Protein AF-A0A9D1FYZ2-F1 (afdb_monomer_lite)

Structure (mmCIF, N/CA/C/O backbone):
data_AF-A0A9D1FYZ2-F1
#
_entry.id   AF-A0A9D1FYZ2-F1
#
loop_
_atom_site.group_PDB
_atom_site.id
_atom_site.type_symbol
_atom_site.label_atom_id
_atom_site.label_alt_id
_atom_site.label_comp_id
_atom_site.label_asym_id
_atom_site.label_entity_id
_atom_site.label_seq_id
_atom_site.pdbx_PDB_ins_code
_atom_site.Cartn_x
_atom_site.Cartn_y
_atom_site.Cartn_z
_atom_site.occupancy
_atom_site.B_iso_or_equiv
_atom_site.auth_seq_id
_atom_site.auth_comp_id
_atom_site.auth_asym_id
_atom_site.auth_atom_id
_atom_site.pdbx_PDB_model_num
ATOM 1 N N . MET A 1 1 ? -62.579 38.307 -37.303 1.00 52.22 1 MET A N 1
ATOM 2 C CA . MET A 1 1 ? -62.409 37.091 -36.468 1.00 52.22 1 MET A CA 1
ATOM 3 C C . MET A 1 1 ? -61.774 37.473 -35.133 1.00 52.22 1 MET A C 1
ATOM 5 O O . MET A 1 1 ? -60.568 37.665 -35.057 1.00 52.22 1 MET A O 1
ATOM 9 N N . SER A 1 2 ? -62.592 37.661 -34.093 1.00 44.06 2 SER A N 1
ATOM 10 C CA . SER A 1 2 ? -62.127 38.030 -32.749 1.00 44.06 2 SER A CA 1
ATOM 11 C C . SER A 1 2 ? -61.531 36.805 -32.049 1.00 44.06 2 SER A C 1
ATOM 13 O O . SER A 1 2 ? -62.246 35.864 -31.702 1.00 44.06 2 SER A O 1
ATOM 15 N N . LYS A 1 3 ? -60.205 36.784 -31.872 1.00 51.66 3 LYS A N 1
ATOM 16 C CA . LYS A 1 3 ? -59.519 35.760 -31.074 1.00 51.66 3 LYS A CA 1
ATOM 17 C C . LYS A 1 3 ? -59.852 36.004 -29.598 1.00 51.66 3 LYS A C 1
ATOM 19 O O . LYS A 1 3 ? -59.231 36.853 -28.961 1.00 51.66 3 LYS A O 1
ATOM 24 N N . LYS A 1 4 ? -60.819 35.258 -29.046 1.00 47.56 4 LYS A N 1
ATOM 25 C CA . LYS A 1 4 ? -61.058 35.180 -27.593 1.00 47.56 4 LYS A CA 1
ATOM 26 C C . LYS A 1 4 ? -59.764 34.713 -26.917 1.00 47.56 4 LYS A C 1
ATOM 28 O O . LYS A 1 4 ? -59.457 33.522 -26.908 1.00 47.56 4 LYS A O 1
ATOM 33 N N . ARG A 1 5 ? -58.991 35.651 -26.361 1.00 60.44 5 ARG A N 1
ATOM 34 C CA . ARG A 1 5 ? -57.869 35.337 -25.471 1.00 60.44 5 ARG A CA 1
ATOM 35 C C . ARG A 1 5 ? -58.474 34.706 -24.220 1.00 60.44 5 ARG A C 1
ATOM 37 O O . ARG A 1 5 ? -59.147 35.388 -23.450 1.00 60.44 5 ARG A O 1
ATOM 44 N N . LYS A 1 6 ? -58.311 33.390 -24.066 1.00 57.31 6 LYS A N 1
ATOM 45 C CA . LYS A 1 6 ? -58.731 32.673 -22.860 1.00 57.31 6 LYS A CA 1
ATOM 46 C C . LYS A 1 6 ? -57.927 33.261 -21.698 1.00 57.31 6 LYS A C 1
ATOM 48 O O . LYS A 1 6 ? -56.715 33.075 -21.642 1.00 57.31 6 LYS A O 1
ATOM 53 N N . LYS A 1 7 ? -58.582 34.041 -20.833 1.00 58.00 7 LYS A N 1
ATOM 54 C CA . LYS A 1 7 ? -57.982 34.532 -19.588 1.00 58.00 7 LYS A CA 1
ATOM 55 C C . LYS A 1 7 ? -57.642 33.298 -18.756 1.00 58.00 7 LYS A C 1
ATOM 57 O O . LYS A 1 7 ? -58.553 32.570 -18.365 1.00 58.00 7 LYS A O 1
ATOM 62 N N . LEU A 1 8 ? -56.354 33.024 -18.557 1.00 55.62 8 LEU A N 1
ATOM 63 C CA . LEU A 1 8 ? -55.944 31.993 -17.612 1.00 55.62 8 LEU A CA 1
ATOM 64 C C . LEU A 1 8 ? -56.456 32.414 -16.232 1.00 55.62 8 LEU A C 1
ATOM 66 O O . LEU A 1 8 ? -56.180 33.521 -15.772 1.00 55.62 8 LEU A O 1
ATOM 70 N N . SER A 1 9 ? -57.259 31.549 -15.615 1.00 61.12 9 SER A N 1
ATOM 71 C CA . SER A 1 9 ? -57.698 31.714 -14.230 1.00 61.12 9 SER A CA 1
ATOM 72 C C . SER A 1 9 ? -56.467 31.797 -13.329 1.00 61.12 9 SER A C 1
ATOM 74 O O . SER A 1 9 ? -55.503 31.060 -13.545 1.00 61.12 9 SER A O 1
ATOM 76 N N . ALA A 1 10 ? -56.501 32.655 -12.307 1.00 57.47 10 ALA A N 1
ATOM 77 C CA . ALA A 1 10 ? -55.430 32.754 -11.317 1.00 57.47 10 ALA A CA 1
ATOM 78 C C . ALA A 1 10 ? -55.072 31.375 -10.725 1.00 57.47 10 ALA A C 1
ATOM 80 O O . ALA A 1 10 ? -53.900 31.094 -10.504 1.00 57.47 10 ALA A O 1
ATOM 81 N N . GLY A 1 11 ? -56.049 30.465 -10.598 1.00 59.78 11 GLY A N 1
ATOM 82 C CA . GLY A 1 11 ? -55.816 29.082 -10.170 1.00 59.78 11 GLY A CA 1
ATOM 83 C C . GLY A 1 11 ? -54.988 28.245 -11.155 1.00 59.78 11 GLY A C 1
ATOM 84 O O . GLY A 1 11 ? -54.183 27.425 -10.729 1.00 59.78 11 GLY A O 1
ATOM 85 N N . ALA A 1 12 ? -55.107 28.488 -12.464 1.00 64.38 12 ALA A N 1
ATOM 86 C CA . ALA A 1 12 ? -54.265 27.839 -13.472 1.00 64.38 12 ALA A CA 1
ATOM 87 C C . ALA A 1 12 ? -52.827 28.380 -13.440 1.00 64.38 12 ALA A C 1
ATOM 89 O O . ALA A 1 12 ? -51.885 27.627 -13.661 1.00 64.38 12 ALA A O 1
ATOM 90 N N . MET A 1 13 ? -52.653 29.667 -13.118 1.00 62.50 13 MET A N 1
ATOM 91 C CA . MET A 1 13 ? -51.335 30.288 -12.974 1.00 62.50 13 MET A CA 1
ATOM 92 C C . MET A 1 13 ? -50.626 29.819 -11.696 1.00 62.50 13 MET A C 1
ATOM 94 O O . MET A 1 13 ? -49.445 29.498 -11.749 1.00 62.50 13 MET A O 1
ATOM 98 N N . VAL A 1 14 ? -51.357 29.690 -10.580 1.00 68.06 14 VAL A N 1
ATOM 99 C CA . VAL A 1 14 ? -50.854 29.107 -9.323 1.00 68.06 14 VAL A CA 1
ATOM 100 C C . VAL A 1 14 ? -50.527 27.624 -9.505 1.00 68.06 14 VAL A C 1
ATOM 102 O O . VAL A 1 14 ? -49.466 27.189 -9.077 1.00 68.06 14 VAL A O 1
ATOM 105 N N . GLY A 1 15 ? -51.368 26.860 -10.211 1.00 72.62 15 GLY A N 1
ATOM 106 C CA . GLY A 1 15 ? -51.082 25.462 -10.545 1.00 72.62 15 GLY A CA 1
ATOM 107 C C . GLY A 1 15 ? -49.822 25.299 -11.400 1.00 72.62 15 GLY A C 1
ATOM 108 O O . GLY A 1 15 ? -49.014 24.413 -11.139 1.00 72.62 15 GLY A O 1
ATOM 109 N N . TRP A 1 16 ? -49.599 26.192 -12.369 1.00 69.81 16 TRP A N 1
ATOM 110 C CA . TRP A 1 16 ? -48.361 26.212 -13.153 1.00 69.81 16 TRP A CA 1
ATOM 111 C C . TRP A 1 16 ? -47.147 26.609 -12.316 1.00 69.81 16 TRP A C 1
ATOM 113 O O . TRP A 1 16 ? -46.097 25.996 -12.450 1.00 69.81 16 TRP A O 1
ATOM 123 N N . LEU A 1 17 ? -47.285 27.584 -11.419 1.00 70.00 17 LEU A N 1
ATOM 124 C CA . LEU A 1 17 ? -46.193 28.038 -10.560 1.00 70.00 17 LEU A CA 1
ATOM 125 C C . LEU A 1 17 ? -45.807 26.965 -9.528 1.00 70.00 17 LEU A C 1
ATOM 127 O O . LEU A 1 17 ? -44.624 26.735 -9.309 1.00 70.00 17 LEU A O 1
ATOM 131 N N . VAL A 1 18 ? -46.783 26.232 -8.982 1.00 71.62 18 VAL A N 1
ATOM 132 C CA . VAL A 1 18 ? -46.559 25.059 -8.119 1.00 71.62 18 VAL A CA 1
ATOM 133 C C . VAL A 1 18 ? -45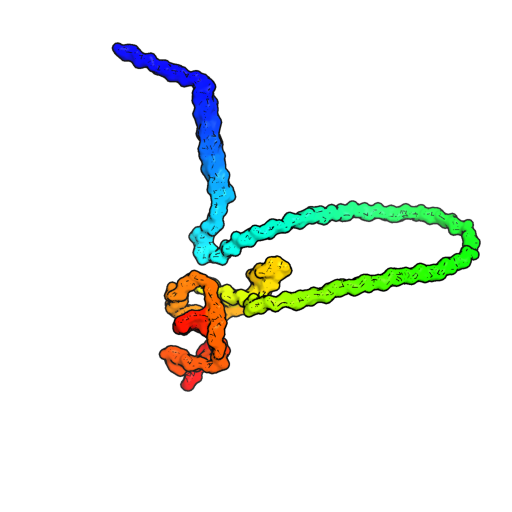.953 23.894 -8.908 1.00 71.62 18 VAL A C 1
ATOM 135 O O . VAL A 1 18 ? -45.049 23.239 -8.405 1.00 71.62 18 VAL A O 1
ATOM 138 N N . PHE A 1 19 ? -46.371 23.664 -10.157 1.00 71.62 19 PHE A N 1
ATOM 139 C CA . PHE A 1 19 ? -45.775 22.642 -11.026 1.00 71.62 19 PHE A CA 1
ATOM 140 C C . PHE A 1 19 ? -44.324 22.975 -11.406 1.00 71.62 19 PHE A C 1
ATOM 142 O O . PHE A 1 19 ? -43.460 22.104 -11.354 1.00 71.62 19 PHE A O 1
ATOM 149 N N . PHE A 1 20 ? -44.021 24.238 -11.718 1.00 71.69 20 PHE A N 1
ATOM 150 C CA . PHE A 1 20 ? -42.654 24.693 -11.973 1.00 71.69 20 PHE A CA 1
ATOM 151 C C . PHE A 1 20 ? -41.795 24.683 -10.704 1.00 71.69 20 PHE A C 1
ATOM 153 O O . PHE A 1 20 ? -40.625 24.329 -10.795 1.00 71.69 20 PHE A O 1
ATOM 160 N N . LEU A 1 21 ? -42.353 24.984 -9.526 1.00 68.19 21 LEU A N 1
ATOM 161 C CA . LEU A 1 21 ? -41.658 24.833 -8.241 1.00 68.19 21 LEU A CA 1
ATOM 162 C C . LEU A 1 21 ? -41.431 23.362 -7.864 1.00 68.19 21 LEU A C 1
ATOM 164 O O . LEU A 1 21 ? -40.387 23.049 -7.305 1.00 68.19 21 LEU A O 1
ATOM 168 N N . LEU A 1 22 ? -42.344 22.450 -8.214 1.00 67.94 22 LEU A N 1
ATOM 169 C CA . LEU A 1 22 ? -42.160 21.003 -8.052 1.00 67.94 22 LEU A CA 1
ATOM 170 C C . LEU A 1 22 ? -41.123 20.444 -9.030 1.00 67.94 22 LEU A C 1
ATOM 172 O O . LEU A 1 22 ? -40.301 19.635 -8.625 1.00 67.94 22 LEU A O 1
ATOM 176 N N . MET A 1 23 ? -41.099 20.899 -10.285 1.00 67.81 23 MET A N 1
ATOM 177 C CA . MET A 1 23 ? -40.095 20.483 -11.275 1.00 67.81 23 MET A CA 1
ATOM 178 C C . MET A 1 23 ? -38.713 21.087 -10.988 1.00 67.81 23 MET A C 1
ATOM 180 O O . MET A 1 23 ? -37.710 20.381 -11.073 1.00 67.81 23 MET A O 1
ATOM 184 N N . ALA A 1 24 ? -38.640 22.360 -10.585 1.00 62.81 24 ALA A N 1
ATOM 185 C CA . ALA A 1 24 ? -37.407 22.991 -10.113 1.00 62.81 24 ALA A CA 1
ATOM 186 C C . ALA A 1 24 ? -36.941 22.377 -8.786 1.00 62.81 24 ALA A C 1
ATOM 188 O O . ALA A 1 24 ? -35.750 22.154 -8.612 1.00 62.81 24 ALA A O 1
ATOM 189 N N . GLY A 1 25 ? -37.872 22.026 -7.893 1.00 58.50 25 GLY A N 1
ATOM 190 C CA . GLY A 1 25 ? -37.622 21.260 -6.677 1.00 58.50 25 GLY A CA 1
ATOM 191 C C . GLY A 1 25 ? -37.101 19.859 -6.979 1.00 58.50 25 GLY A C 1
ATOM 192 O O . GLY A 1 25 ? -36.105 19.469 -6.395 1.00 58.50 25 GLY A O 1
ATOM 193 N N . CYS A 1 26 ? -37.668 19.131 -7.945 1.00 57.91 26 CYS A N 1
ATOM 194 C CA . CYS A 1 26 ? -37.142 17.842 -8.405 1.00 57.91 26 CYS A CA 1
ATOM 195 C C . CYS A 1 26 ? -35.733 17.978 -8.990 1.00 57.91 26 CYS A C 1
ATOM 197 O O . CYS A 1 26 ? -34.879 17.156 -8.685 1.00 57.91 26 CYS A O 1
ATOM 199 N N . LEU A 1 27 ? -35.446 19.030 -9.759 1.00 52.22 27 LEU A N 1
ATOM 200 C CA . LEU A 1 27 ? -34.091 19.300 -10.252 1.00 52.22 27 LEU A CA 1
ATOM 201 C C . LEU A 1 27 ? -33.131 19.730 -9.130 1.00 52.22 27 LEU A C 1
ATOM 203 O O . LEU A 1 27 ? -31.950 19.408 -9.197 1.00 52.22 27 LEU A O 1
ATOM 207 N N . PHE A 1 28 ? -33.623 20.380 -8.073 1.00 51.75 28 PHE A N 1
ATOM 208 C CA . PHE A 1 28 ? -32.838 20.728 -6.885 1.00 51.75 28 PHE A CA 1
ATOM 209 C C . PHE A 1 28 ? -32.605 19.511 -5.972 1.00 51.75 28 PHE A C 1
ATOM 211 O O . PHE A 1 28 ? -31.505 19.346 -5.457 1.00 51.75 28 PHE A O 1
ATOM 218 N N . PHE A 1 29 ? -33.580 18.600 -5.860 1.00 47.12 29 PHE A N 1
ATOM 219 C CA . PHE A 1 29 ? -33.467 17.298 -5.194 1.00 47.12 29 PHE A CA 1
ATOM 220 C C . PHE A 1 29 ? -32.505 16.362 -5.947 1.00 47.12 29 PHE A C 1
ATOM 222 O O . PHE A 1 29 ? -31.685 15.704 -5.314 1.00 47.12 29 PHE A O 1
ATOM 229 N N . PHE A 1 30 ? -32.502 16.378 -7.285 1.00 44.38 30 PHE A N 1
ATOM 230 C CA . PHE A 1 30 ? -31.478 15.709 -8.100 1.00 44.38 30 PHE A CA 1
ATOM 231 C C . PHE A 1 30 ? -30.115 16.432 -8.089 1.00 44.38 30 PHE A C 1
ATOM 233 O O . PHE A 1 30 ? -29.102 15.815 -8.401 1.00 44.38 30 PHE A O 1
ATOM 240 N N . ALA A 1 31 ? -30.052 17.710 -7.696 1.00 48.22 31 ALA A N 1
ATOM 241 C CA . ALA A 1 31 ? -28.800 18.459 -7.554 1.00 48.22 31 ALA A CA 1
ATOM 242 C C . ALA A 1 31 ? -28.169 18.371 -6.151 1.00 48.22 31 ALA A C 1
ATOM 244 O O . ALA A 1 31 ? -26.976 18.651 -6.024 1.00 48.22 31 ALA A O 1
ATOM 245 N N . ILE A 1 32 ? -28.922 17.961 -5.121 1.00 46.62 32 ILE A N 1
ATOM 246 C CA . ILE A 1 32 ? -28.372 17.532 -3.818 1.00 46.62 32 ILE A CA 1
ATOM 247 C C . ILE A 1 32 ? -28.131 16.019 -3.764 1.00 46.62 32 ILE A C 1
ATOM 249 O O . ILE A 1 32 ? -27.244 15.576 -3.043 1.00 46.62 32 ILE A O 1
ATOM 253 N N . ALA A 1 33 ? -28.815 15.234 -4.601 1.00 48.69 33 ALA A N 1
ATOM 254 C CA . ALA A 1 33 ? -28.419 13.872 -4.947 1.00 48.69 33 ALA A CA 1
ATOM 255 C C . ALA A 1 33 ? -27.416 13.891 -6.109 1.00 48.69 33 ALA A C 1
ATOM 257 O O . ALA A 1 33 ? -27.655 13.325 -7.175 1.00 48.69 33 ALA A O 1
ATOM 258 N N . ARG A 1 34 ? -26.270 14.552 -5.914 1.00 47.84 34 ARG A N 1
ATOM 259 C CA . ARG A 1 34 ? -25.121 14.279 -6.778 1.00 47.84 34 ARG A CA 1
ATOM 260 C C . ARG A 1 34 ? -24.671 12.848 -6.470 1.00 47.84 34 ARG A C 1
ATOM 262 O O . ARG A 1 34 ? -24.236 12.612 -5.342 1.00 47.84 34 ARG A O 1
ATOM 269 N N . PRO A 1 35 ? -24.714 11.892 -7.420 1.00 45.19 35 PRO A N 1
ATOM 270 C CA . PRO A 1 35 ? -23.776 10.789 -7.331 1.00 45.19 35 PRO A CA 1
ATOM 271 C C . PRO A 1 35 ? -22.391 11.429 -7.305 1.00 45.19 35 PRO A C 1
ATOM 273 O O . PRO A 1 35 ? -22.156 12.433 -7.981 1.00 45.19 35 PRO A O 1
ATOM 276 N N . ASN A 1 36 ? -21.509 10.892 -6.477 1.00 48.66 36 ASN A N 1
ATOM 277 C CA . ASN A 1 36 ? -20.139 11.345 -6.331 1.00 48.66 36 ASN A CA 1
ATOM 278 C C . ASN A 1 36 ? -19.383 11.171 -7.666 1.00 48.66 36 ASN A C 1
ATOM 280 O O . ASN A 1 36 ? -18.642 10.217 -7.868 1.00 48.66 36 ASN A O 1
ATOM 284 N N . ALA A 1 37 ? -19.621 12.073 -8.615 1.00 41.69 37 ALA A N 1
ATOM 285 C CA . ALA A 1 37 ? -18.828 12.276 -9.804 1.00 41.69 37 ALA A CA 1
ATOM 286 C C . ALA A 1 37 ? -17.747 13.279 -9.410 1.00 41.69 37 ALA A C 1
ATOM 288 O O . ALA A 1 37 ? -17.896 14.490 -9.571 1.00 41.69 37 ALA A O 1
ATOM 289 N N . SER A 1 38 ? -16.667 12.747 -8.840 1.00 41.91 38 SER A N 1
ATOM 290 C CA . SER A 1 38 ? -15.365 13.402 -8.846 1.00 41.91 38 SER A CA 1
ATOM 291 C C . SER A 1 38 ? -15.003 13.655 -10.311 1.00 41.91 38 SER A C 1
ATOM 293 O O . SER A 1 38 ? -14.519 12.769 -11.016 1.00 41.91 38 SER A O 1
ATOM 295 N N . GLY A 1 39 ? -15.296 14.868 -10.784 1.00 48.59 39 GLY A N 1
ATOM 296 C CA . GLY A 1 39 ? -14.886 15.390 -12.089 1.00 48.59 39 GLY A CA 1
ATOM 297 C C . GLY A 1 39 ? -13.373 15.578 -12.220 1.00 48.59 39 GLY A C 1
ATOM 298 O O . GLY A 1 39 ? -12.915 16.044 -13.255 1.00 48.59 39 GLY A O 1
ATOM 299 N N . ASP A 1 40 ? -12.599 15.149 -11.218 1.00 45.53 40 ASP A N 1
ATOM 300 C CA . ASP A 1 40 ? -11.166 15.396 -11.114 1.00 45.53 40 ASP A CA 1
ATOM 301 C C . ASP A 1 40 ? -10.364 14.089 -11.000 1.00 45.53 40 ASP A C 1
ATOM 303 O O . ASP A 1 40 ? -9.276 14.063 -10.441 1.00 45.53 40 ASP A O 1
ATOM 307 N N . GLY A 1 41 ? -10.857 12.964 -11.530 1.00 45.12 41 GLY A N 1
ATOM 308 C CA . GLY A 1 41 ? -10.075 11.726 -11.690 1.00 45.12 41 GLY A CA 1
ATOM 309 C C . GLY A 1 41 ? -9.283 11.278 -10.448 1.00 45.12 41 GLY A C 1
ATOM 310 O O . GLY A 1 41 ? -8.150 10.813 -10.593 1.00 45.12 41 GLY A O 1
ATOM 311 N N . ASN A 1 42 ? -9.867 11.466 -9.265 1.00 40.22 42 ASN A N 1
ATOM 312 C CA . ASN A 1 42 ? -9.404 10.979 -7.971 1.00 40.22 42 ASN A CA 1
ATOM 313 C C . ASN A 1 42 ? -10.544 10.121 -7.408 1.00 40.22 42 ASN A C 1
ATOM 315 O O . ASN A 1 42 ? -11.667 10.610 -7.258 1.00 40.22 42 ASN A O 1
ATOM 319 N N . ILE A 1 43 ? -10.276 8.833 -7.203 1.00 39.91 43 ILE A N 1
ATOM 320 C CA . ILE A 1 43 ? -11.266 7.797 -6.895 1.00 39.91 43 ILE A CA 1
ATOM 321 C C . ILE A 1 43 ? -11.448 7.746 -5.375 1.00 39.91 43 ILE A C 1
ATOM 323 O O . ILE A 1 43 ? -10.499 7.453 -4.662 1.00 39.91 43 ILE A O 1
ATOM 327 N N . ALA A 1 44 ? -12.661 8.008 -4.892 1.00 35.44 44 ALA A N 1
ATOM 328 C CA . ALA A 1 44 ? -13.093 7.655 -3.543 1.00 35.44 44 ALA A CA 1
ATOM 329 C C . ALA A 1 44 ? -14.503 7.055 -3.648 1.00 35.44 44 ALA A C 1
ATOM 331 O O . ALA A 1 44 ? -15.467 7.746 -3.986 1.00 35.44 44 ALA A O 1
ATOM 332 N N . ILE A 1 45 ? -14.598 5.740 -3.443 1.00 38.28 45 ILE A N 1
ATOM 333 C CA . ILE A 1 45 ? -15.850 4.981 -3.409 1.00 38.28 45 ILE A CA 1
ATOM 334 C C . ILE A 1 45 ? -16.314 4.978 -1.953 1.00 38.28 45 ILE A C 1
ATOM 336 O O . ILE A 1 45 ? -15.648 4.402 -1.102 1.00 38.28 45 ILE A O 1
ATOM 340 N N . THR A 1 46 ? -17.440 5.629 -1.670 1.00 34.66 46 THR A N 1
ATOM 341 C CA . THR A 1 46 ? -18.097 5.585 -0.358 1.00 34.66 46 THR A CA 1
ATOM 342 C C . THR A 1 46 ? -19.239 4.578 -0.421 1.00 34.66 46 THR A C 1
ATOM 344 O O . THR A 1 46 ? -20.215 4.798 -1.140 1.00 34.66 46 THR A O 1
ATOM 347 N N . LEU A 1 47 ? -19.123 3.485 0.331 1.00 40.53 47 LEU A N 1
ATOM 348 C CA . LEU A 1 47 ? -20.245 2.635 0.717 1.00 40.53 47 LEU A CA 1
ATOM 349 C C . LEU A 1 47 ? -20.596 3.031 2.158 1.00 40.53 47 LEU A C 1
ATOM 351 O O . LEU A 1 47 ? -19.719 3.066 3.006 1.00 40.53 47 LEU A O 1
ATOM 355 N N . ALA A 1 48 ? -21.838 3.433 2.423 1.00 37.47 48 ALA A N 1
ATOM 356 C CA . ALA A 1 48 ? -22.247 3.899 3.745 1.00 37.47 48 ALA A CA 1
ATOM 357 C C . ALA A 1 48 ? -22.955 2.780 4.519 1.00 37.47 48 ALA A C 1
ATOM 359 O O . ALA A 1 48 ? -24.011 2.315 4.087 1.00 37.47 48 ALA A O 1
ATOM 360 N N . LEU A 1 49 ? -22.441 2.433 5.701 1.00 36.50 49 LEU A N 1
ATOM 361 C CA . LEU A 1 49 ? -23.264 1.963 6.813 1.00 36.50 49 LEU A CA 1
ATOM 362 C C . LEU A 1 49 ? -23.309 3.091 7.853 1.00 36.50 49 LEU A C 1
ATOM 364 O O . LEU A 1 49 ? -22.286 3.496 8.398 1.00 36.50 49 LEU A O 1
ATOM 368 N N . GLN A 1 50 ? -24.490 3.665 8.074 1.00 42.78 50 GLN A N 1
ATOM 369 C CA . GLN A 1 50 ? -24.675 4.731 9.055 1.00 42.78 50 GLN A CA 1
ATOM 370 C C . GLN A 1 50 ? -24.651 4.163 10.476 1.00 42.78 50 GLN A C 1
ATOM 372 O O . GLN A 1 50 ? -25.489 3.334 10.827 1.00 42.78 50 GLN A O 1
ATOM 377 N N . VAL A 1 51 ? -23.790 4.720 11.324 1.00 37.25 51 VAL A N 1
ATOM 378 C CA . VAL A 1 51 ? -24.021 4.777 12.771 1.00 37.25 51 VAL A CA 1
ATOM 379 C C . VAL A 1 51 ? -23.894 6.233 13.188 1.00 37.25 51 VAL A C 1
ATOM 381 O O . VAL A 1 51 ? -22.822 6.826 13.120 1.00 37.25 51 VAL A O 1
ATOM 384 N N . THR A 1 52 ? -25.020 6.839 13.553 1.00 36.28 52 THR A N 1
ATOM 385 C CA . THR A 1 52 ? -25.069 8.191 14.114 1.00 36.28 52 THR A CA 1
ATOM 386 C C . THR A 1 52 ? -24.526 8.127 15.543 1.00 36.28 52 THR A C 1
ATOM 388 O O . THR A 1 52 ? -25.185 7.509 16.382 1.00 36.28 52 THR A O 1
ATOM 391 N N . PRO A 1 53 ? -23.372 8.738 15.879 1.00 45.59 53 PRO A N 1
ATOM 392 C CA . PRO A 1 53 ? -23.008 8.889 17.276 1.00 45.59 53 PRO A CA 1
ATOM 393 C C . PRO A 1 53 ? -23.971 9.893 17.911 1.00 45.59 53 PRO A C 1
ATOM 395 O O . PRO A 1 53 ? -24.035 11.064 17.532 1.00 45.59 53 PRO A O 1
ATOM 398 N N . THR A 1 54 ? -24.756 9.416 18.871 1.00 56.44 54 THR A N 1
ATOM 399 C CA . THR A 1 54 ? -25.541 10.262 19.769 1.00 56.44 54 THR A CA 1
ATOM 400 C C . THR A 1 54 ? -24.591 11.258 20.447 1.00 56.44 54 THR A C 1
ATOM 402 O O . THR A 1 54 ? -23.559 10.822 20.965 1.00 56.44 54 THR A O 1
ATOM 405 N N . PRO A 1 55 ? -24.880 12.574 20.462 1.00 56.62 55 PRO A N 1
ATOM 406 C CA . PRO A 1 55 ? -24.020 13.526 21.151 1.00 56.62 55 PRO A CA 1
ATOM 407 C C . PRO A 1 55 ? -23.950 13.149 22.630 1.00 56.62 55 PRO A C 1
ATOM 409 O O . PRO A 1 55 ? -24.971 13.086 23.317 1.00 56.62 55 PRO A O 1
ATOM 412 N N . VAL A 1 56 ? -22.737 12.882 23.112 1.00 66.12 56 VAL A N 1
ATOM 413 C CA . VAL A 1 56 ? -22.482 12.736 24.544 1.00 66.12 56 VAL A CA 1
ATOM 414 C C . VAL A 1 56 ? -22.779 14.098 25.178 1.00 66.12 56 VAL A C 1
ATOM 416 O O . VAL A 1 56 ? -22.179 15.091 24.759 1.00 66.12 56 VAL A O 1
ATOM 419 N N . PRO A 1 57 ? -23.722 14.194 26.133 1.00 61.91 57 PRO A N 1
ATOM 420 C CA . PRO A 1 57 ? -24.022 15.464 26.773 1.00 61.91 57 PRO A CA 1
ATOM 421 C C . PRO A 1 57 ? -22.778 15.972 27.506 1.00 61.91 57 PRO A C 1
ATOM 423 O O . PRO A 1 57 ? -22.167 15.243 28.289 1.00 61.91 57 PRO A O 1
ATOM 426 N N . THR A 1 58 ? -22.406 17.229 27.258 1.00 65.56 58 THR A N 1
ATOM 427 C CA . THR A 1 58 ? -21.360 17.913 28.023 1.00 65.56 58 THR A CA 1
ATOM 428 C C . THR A 1 58 ? -21.777 17.930 29.495 1.00 65.56 58 THR A C 1
ATOM 430 O O . THR A 1 58 ? -22.868 18.430 29.793 1.00 65.56 58 THR A O 1
ATOM 433 N N . PRO A 1 59 ? -20.967 17.400 30.431 1.00 66.69 59 PRO A N 1
ATOM 434 C CA . PRO A 1 59 ? -21.305 17.497 31.840 1.00 66.69 59 PRO A CA 1
ATOM 435 C C . PRO A 1 59 ? -21.362 18.982 32.245 1.00 66.69 59 PRO A C 1
ATOM 437 O O . PRO A 1 59 ? -20.482 19.755 31.851 1.00 66.69 59 PRO A O 1
ATOM 440 N N . PRO A 1 60 ? -22.394 19.413 32.995 1.00 73.00 60 PRO A N 1
ATOM 441 C CA . PRO A 1 60 ? -22.475 20.781 33.496 1.00 73.00 60 PRO A CA 1
ATOM 442 C C . PRO A 1 60 ? -21.286 21.072 34.429 1.00 73.00 60 PRO A C 1
ATOM 444 O O . PRO A 1 60 ? -20.792 20.146 35.080 1.00 73.00 60 PRO A O 1
ATOM 447 N N . PRO A 1 61 ? -20.813 22.332 34.520 1.00 67.69 61 PRO A N 1
ATOM 448 C CA . PRO A 1 61 ? -19.713 22.671 35.413 1.00 67.69 61 PRO A CA 1
ATOM 449 C C . PRO A 1 61 ? -20.082 22.295 36.848 1.00 67.69 61 PRO A C 1
ATOM 451 O O . PRO A 1 61 ? -21.141 22.672 37.355 1.00 67.69 61 PRO A O 1
ATOM 454 N N . THR A 1 62 ? -19.206 21.529 37.492 1.00 63.25 62 THR A N 1
ATOM 455 C CA . THR A 1 62 ? -19.385 21.081 38.870 1.00 63.25 62 THR A CA 1
ATOM 456 C C . THR A 1 62 ? -19.444 22.306 39.790 1.00 63.25 62 THR A C 1
ATOM 458 O O . THR A 1 62 ? -18.497 23.099 39.783 1.00 63.25 62 THR A O 1
ATOM 461 N N . PRO A 1 63 ? -20.520 22.513 40.574 1.00 66.94 63 PRO A N 1
ATOM 462 C CA . PRO A 1 63 ? -20.559 23.609 41.530 1.00 66.94 63 PRO A CA 1
ATOM 463 C C . PRO A 1 63 ? -19.487 23.408 42.607 1.00 66.94 63 PRO A C 1
ATOM 465 O O . PRO A 1 63 ? -19.268 22.297 43.093 1.00 66.94 63 PRO A O 1
ATOM 468 N N . SER A 1 64 ? -18.820 24.505 42.972 1.00 64.62 64 SER A N 1
ATOM 469 C CA . SER A 1 64 ? -17.831 24.541 44.052 1.00 64.62 64 SER A CA 1
ATOM 470 C C . SER A 1 64 ? -18.473 24.070 45.363 1.00 64.62 64 SER A C 1
ATOM 472 O O . SER A 1 64 ? -19.541 24.583 45.713 1.00 64.62 64 SER A O 1
ATOM 474 N N . PRO A 1 65 ? -17.864 23.132 46.110 1.00 63.72 65 PRO A N 1
ATOM 475 C CA . PRO A 1 65 ? -18.447 22.669 47.359 1.00 63.72 65 PRO A CA 1
ATOM 476 C C . PRO A 1 65 ? -18.498 23.814 48.377 1.00 63.72 65 PRO A C 1
ATOM 478 O O . PRO A 1 65 ? -17.504 24.499 48.624 1.00 63.72 65 PRO A O 1
ATOM 481 N N . ALA A 1 66 ? -19.680 24.018 48.957 1.00 65.00 66 ALA A N 1
ATOM 482 C CA . ALA A 1 66 ? -19.871 24.874 50.119 1.00 65.00 66 ALA A CA 1
ATOM 483 C C . ALA A 1 66 ? -19.256 24.202 51.364 1.00 65.00 66 ALA A C 1
ATOM 485 O O . ALA A 1 66 ? -19.319 22.972 51.486 1.00 65.00 66 ALA A O 1
ATOM 486 N N . PRO A 1 67 ? -18.667 24.965 52.303 1.00 64.19 67 PRO A N 1
ATOM 487 C CA . PRO A 1 67 ? -18.101 24.385 53.512 1.00 64.19 67 PRO A CA 1
ATOM 488 C C . PRO A 1 67 ? -19.226 23.793 54.363 1.00 64.19 67 PRO A C 1
ATOM 490 O O . PRO A 1 67 ? -20.179 24.484 54.724 1.00 64.19 67 PRO A O 1
ATOM 493 N N . THR A 1 68 ? -19.121 22.502 54.678 1.00 57.00 68 THR A N 1
ATOM 494 C CA . THR A 1 68 ? -20.095 21.843 55.554 1.00 57.00 68 THR A CA 1
ATOM 495 C C . THR A 1 68 ? -19.624 21.987 57.005 1.00 57.00 68 THR A C 1
ATOM 497 O O . THR A 1 68 ? -18.460 21.683 57.278 1.00 57.00 68 THR A O 1
ATOM 500 N N . PRO A 1 69 ? -20.474 22.470 57.932 1.00 61.84 69 PRO A N 1
ATOM 501 C CA . PRO A 1 69 ? -20.111 22.627 59.333 1.00 61.84 69 PRO A CA 1
ATOM 502 C C . PRO A 1 69 ? -19.932 21.276 60.027 1.00 61.84 69 PRO A C 1
ATOM 504 O O . PRO A 1 69 ? -20.632 20.305 59.748 1.00 61.84 69 PRO A O 1
ATOM 507 N N . THR A 1 70 ? -18.979 21.265 60.951 1.00 59.03 70 THR A N 1
ATOM 508 C CA . THR A 1 70 ? -18.465 20.123 61.704 1.00 59.03 70 THR A CA 1
ATOM 509 C C . THR A 1 70 ? -19.513 19.490 62.623 1.00 59.03 70 THR A C 1
ATOM 511 O O . THR A 1 70 ? -19.966 20.152 63.559 1.00 59.03 70 THR A O 1
ATOM 514 N N . PRO A 1 71 ? -19.824 18.191 62.474 1.00 57.59 71 PRO A N 1
ATOM 515 C CA . PRO A 1 71 ? -20.352 17.401 63.569 1.00 57.59 71 PRO A CA 1
ATOM 516 C C . PRO A 1 71 ? -19.215 16.647 64.272 1.00 57.59 71 PRO A C 1
ATOM 518 O O . PRO A 1 71 ? -18.476 15.869 63.674 1.00 57.59 71 PRO A O 1
ATOM 521 N N . VAL A 1 72 ? -19.109 16.876 65.577 1.00 68.56 72 VAL A N 1
ATOM 522 C CA . VAL A 1 72 ? -18.485 15.968 66.548 1.00 68.56 72 VAL A CA 1
ATOM 523 C C . VAL A 1 72 ? -19.664 15.234 67.175 1.00 68.56 72 VAL A C 1
ATOM 525 O O . VAL A 1 72 ? -20.516 15.931 67.73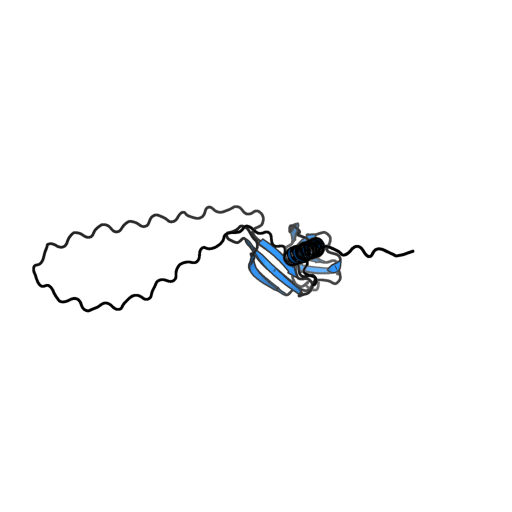3 1.00 68.56 72 VAL A O 1
ATOM 528 N N . PRO A 1 73 ? -19.814 13.897 67.041 1.00 62.00 73 PRO A N 1
ATOM 529 C CA . PRO A 1 73 ? -19.236 13.006 68.061 1.00 62.00 73 PRO A CA 1
ATOM 530 C C . PRO A 1 73 ? -19.039 11.502 67.693 1.00 62.00 73 PRO A C 1
ATOM 532 O O . PRO A 1 73 ? -19.582 10.980 66.725 1.00 62.00 73 PRO A O 1
ATOM 535 N N . THR A 1 74 ? -18.309 10.826 68.595 1.00 57.50 74 THR A N 1
ATOM 536 C CA . THR A 1 74 ? -18.240 9.376 68.919 1.00 57.50 74 THR A CA 1
ATOM 537 C C . THR A 1 74 ? -17.664 8.388 67.880 1.00 57.50 74 THR A C 1
ATOM 539 O O . THR A 1 74 ? -18.245 8.219 66.809 1.00 57.50 74 THR A O 1
ATOM 542 N N . PRO A 1 75 ? -16.579 7.633 68.195 1.00 57.81 75 PRO A N 1
ATOM 543 C CA . PRO A 1 75 ? -16.075 6.591 67.302 1.00 57.81 75 PRO A CA 1
ATOM 544 C C . PRO A 1 75 ? -17.034 5.392 67.279 1.00 57.81 75 PRO A C 1
ATOM 546 O O . PRO A 1 75 ? -17.086 4.589 68.209 1.00 57.81 75 PRO A O 1
ATOM 549 N N . SER A 1 76 ? -17.796 5.278 66.195 1.00 63.16 76 SER A N 1
ATOM 550 C CA . SER A 1 76 ? -18.464 4.038 65.793 1.00 63.16 76 SER A CA 1
ATOM 551 C C . SER A 1 76 ? -17.406 3.033 65.318 1.00 63.16 76 SER A C 1
ATOM 553 O O . SER A 1 76 ? -16.431 3.461 64.692 1.00 63.16 76 SER A O 1
ATOM 555 N N . PRO A 1 77 ? -17.559 1.714 65.564 1.00 67.88 77 PRO A N 1
ATOM 556 C CA . PRO A 1 77 ? -16.670 0.720 64.973 1.00 67.88 77 PRO A CA 1
ATOM 557 C C . PRO A 1 77 ? -16.639 0.904 63.456 1.00 67.88 77 PRO A C 1
ATOM 559 O O . PRO A 1 77 ? -17.687 0.998 62.811 1.00 67.88 77 PRO A O 1
ATOM 562 N N . THR A 1 78 ? -15.429 0.995 62.908 1.00 71.75 78 THR A N 1
ATOM 563 C CA . THR A 1 78 ? -15.191 1.099 61.472 1.00 71.75 78 THR A CA 1
ATOM 564 C C . THR A 1 78 ? -15.822 -0.119 60.791 1.00 71.75 78 THR A C 1
ATOM 566 O O . THR A 1 78 ? -15.405 -1.242 61.093 1.00 71.75 78 THR A O 1
ATOM 569 N N . PRO A 1 79 ? -16.829 0.045 59.911 1.00 69.50 79 PRO A N 1
ATOM 570 C CA . PRO A 1 79 ? -17.331 -1.070 59.122 1.00 69.50 79 PRO A CA 1
ATOM 571 C C . PRO A 1 79 ? -16.171 -1.667 58.321 1.00 69.50 79 PRO A C 1
ATOM 573 O O . PRO A 1 79 ? -15.355 -0.936 57.755 1.00 69.50 79 PRO A O 1
ATOM 576 N N . ALA A 1 80 ? -16.073 -2.998 58.320 1.00 75.62 80 ALA A N 1
ATOM 577 C CA . ALA A 1 80 ? -15.073 -3.708 57.532 1.00 75.62 80 ALA A CA 1
ATOM 578 C C . ALA A 1 80 ? -15.153 -3.243 56.066 1.00 75.62 80 ALA A C 1
ATOM 580 O O . ALA A 1 80 ? -16.262 -3.015 55.572 1.00 75.62 80 ALA A O 1
ATOM 581 N N . PRO A 1 81 ? -14.013 -3.079 55.372 1.00 75.38 81 PRO A N 1
ATOM 582 C CA . PRO A 1 81 ? -14.021 -2.636 53.988 1.00 75.38 81 PRO A CA 1
ATOM 583 C C . PRO A 1 81 ? -14.877 -3.592 53.159 1.00 75.38 81 PRO A C 1
ATOM 585 O O . PRO A 1 81 ? -14.621 -4.796 53.109 1.00 75.38 81 PRO A O 1
ATOM 588 N N . THR A 1 82 ? -15.914 -3.049 52.526 1.00 75.81 82 THR A N 1
ATOM 589 C CA . THR A 1 82 ? -16.716 -3.765 51.537 1.00 75.81 82 THR A CA 1
ATOM 590 C C . THR A 1 82 ? -15.765 -4.302 50.464 1.00 75.81 82 THR A C 1
ATOM 592 O O . THR A 1 82 ? -14.950 -3.518 49.964 1.00 75.81 82 THR A O 1
ATOM 595 N N . PRO A 1 83 ? -15.813 -5.602 50.106 1.00 77.19 83 PRO A N 1
ATOM 596 C CA . PRO A 1 83 ? -14.941 -6.139 49.073 1.00 77.19 83 PRO A CA 1
ATOM 597 C C . PRO A 1 83 ? -15.137 -5.326 47.797 1.00 77.19 83 PRO A C 1
ATOM 599 O O . PRO A 1 83 ? -16.258 -5.159 47.312 1.00 77.19 83 PRO A O 1
ATOM 602 N N . THR A 1 84 ? -14.042 -4.773 47.285 1.00 77.88 84 THR A N 1
ATOM 603 C CA . THR A 1 84 ? -14.050 -4.072 46.005 1.00 77.88 84 THR A CA 1
ATOM 604 C C . THR A 1 84 ? -14.526 -5.065 44.943 1.00 77.88 84 THR A C 1
ATOM 606 O O . THR A 1 84 ? -13.993 -6.179 44.903 1.00 77.88 84 THR A O 1
ATOM 609 N N . PRO A 1 85 ? -15.529 -4.725 44.111 1.00 79.75 85 PRO A N 1
ATOM 610 C CA . PRO A 1 85 ? -15.965 -5.619 43.050 1.00 79.75 85 PRO A CA 1
ATOM 611 C C . PRO A 1 85 ? -14.757 -5.963 42.180 1.00 79.75 85 PRO A C 1
ATOM 613 O O . PRO A 1 85 ? -14.049 -5.077 41.699 1.00 79.75 85 PRO A O 1
ATOM 616 N N . THR A 1 86 ? -14.493 -7.257 42.022 1.00 79.25 86 THR A N 1
ATOM 617 C CA . THR A 1 86 ? -13.456 -7.733 41.111 1.00 79.25 86 THR A CA 1
ATOM 618 C C . THR A 1 86 ? -13.813 -7.241 39.707 1.00 79.25 86 THR A C 1
ATOM 620 O O . THR A 1 86 ? -14.960 -7.437 39.293 1.00 79.25 86 THR A O 1
ATOM 623 N N . PRO A 1 87 ? -12.896 -6.575 38.978 1.00 82.19 87 PRO A N 1
ATOM 624 C CA . PRO A 1 87 ? -13.181 -6.140 37.620 1.00 82.19 87 PRO A CA 1
ATOM 625 C C . PRO A 1 87 ? -13.588 -7.360 36.795 1.00 82.19 87 PRO A C 1
ATOM 627 O O . PRO A 1 87 ? -12.888 -8.375 36.779 1.00 82.19 87 PRO A O 1
ATOM 630 N N . VAL A 1 88 ? -14.746 -7.270 36.143 1.00 82.56 88 VAL A N 1
ATOM 631 C CA . VAL A 1 88 ? -15.176 -8.284 35.181 1.00 82.56 88 VAL A CA 1
ATOM 632 C C . VAL A 1 88 ? -14.113 -8.328 34.081 1.00 82.56 88 VAL A C 1
ATOM 634 O O . VAL A 1 88 ? -13.738 -7.261 33.585 1.00 82.56 88 VAL A O 1
ATOM 637 N N . PRO A 1 89 ? -13.589 -9.511 33.712 1.00 79.75 89 PRO A N 1
ATOM 638 C CA . PRO A 1 89 ? -12.620 -9.600 32.633 1.00 79.75 89 PRO A CA 1
ATOM 639 C C . PRO A 1 89 ? -13.241 -9.021 31.364 1.00 79.75 89 PRO A C 1
ATOM 641 O O . PRO A 1 89 ? -14.297 -9.470 30.913 1.00 79.75 89 PRO A O 1
ATOM 644 N N . THR A 1 90 ? -12.588 -8.012 30.792 1.00 79.75 90 THR A N 1
ATOM 645 C CA . THR A 1 90 ? -12.928 -7.521 29.459 1.00 79.75 90 THR A CA 1
ATOM 646 C C . THR A 1 90 ? -12.803 -8.699 28.490 1.00 79.75 90 THR A C 1
ATOM 648 O O . THR A 1 90 ? -11.762 -9.366 28.510 1.00 79.75 90 THR A O 1
ATOM 651 N N . PRO A 1 91 ? -13.826 -9.000 27.667 1.00 77.69 91 PRO A N 1
ATOM 652 C CA . PRO A 1 91 ? -13.720 -10.077 26.695 1.00 77.69 91 PRO A CA 1
ATOM 653 C C . PRO A 1 91 ? -12.500 -9.827 25.808 1.00 77.69 91 PRO A C 1
ATOM 655 O O . PRO A 1 91 ? -12.320 -8.736 25.266 1.00 77.69 91 PRO A O 1
ATOM 658 N N . THR A 1 92 ? -11.635 -10.833 25.689 1.00 71.31 92 THR A N 1
ATOM 659 C CA . THR A 1 92 ? -10.525 -10.781 24.740 1.00 71.31 92 THR A CA 1
ATOM 660 C C . THR A 1 92 ? -11.120 -10.730 23.332 1.00 71.31 92 THR A C 1
ATOM 662 O O . THR A 1 92 ? -11.975 -11.568 23.026 1.00 71.31 92 THR A O 1
ATOM 665 N N . PRO A 1 93 ? -10.729 -9.768 22.476 1.00 65.75 93 PRO A N 1
ATOM 666 C CA . PRO A 1 93 ? -11.234 -9.718 21.113 1.00 65.75 93 PRO A CA 1
ATOM 667 C C . PRO A 1 93 ? -10.919 -11.045 20.424 1.00 65.75 93 PRO A C 1
ATOM 669 O O . PRO A 1 93 ? -9.783 -11.522 20.447 1.00 65.75 93 PRO A O 1
ATOM 672 N N . THR A 1 94 ? -11.946 -11.666 19.848 1.00 63.16 94 THR A N 1
ATOM 673 C CA . THR A 1 94 ? -11.755 -12.866 19.033 1.00 63.16 94 THR A CA 1
ATOM 674 C C . THR A 1 94 ? -10.990 -12.449 17.775 1.00 63.16 94 THR A C 1
ATOM 676 O O . THR A 1 94 ? -11.433 -11.510 17.110 1.00 63.16 94 THR A O 1
ATOM 679 N N . PRO A 1 95 ? -9.853 -13.088 17.437 1.00 59.41 95 PRO A N 1
ATOM 680 C CA . PRO A 1 95 ? -9.127 -12.772 16.215 1.00 59.41 95 PRO A CA 1
ATOM 681 C C . PRO A 1 95 ? -10.038 -13.009 15.010 1.00 59.41 95 PRO A C 1
ATOM 683 O O . PRO A 1 95 ? -10.470 -14.135 14.766 1.00 59.41 95 PRO A O 1
ATOM 686 N N . VAL A 1 96 ? -10.352 -11.950 14.269 1.00 61.81 96 VAL A N 1
ATOM 687 C CA . VAL A 1 96 ? -11.068 -12.070 12.998 1.00 61.81 96 VAL A CA 1
ATOM 688 C C . VAL A 1 96 ? -10.049 -12.501 11.946 1.00 61.81 96 VAL A C 1
ATOM 690 O O . VAL A 1 96 ? -9.088 -11.780 11.674 1.00 61.81 96 VAL A O 1
ATOM 693 N N . GLU A 1 97 ? -10.224 -13.690 11.371 1.00 65.12 97 GLU A N 1
ATOM 694 C CA . GLU A 1 97 ? -9.392 -14.152 10.259 1.00 65.12 97 GLU A CA 1
ATOM 695 C C . GLU A 1 97 ? -9.754 -13.357 8.997 1.00 65.12 97 GLU A C 1
ATOM 697 O O . GLU A 1 97 ? -10.783 -13.585 8.362 1.00 65.12 97 GLU A O 1
ATOM 702 N N . VAL A 1 98 ? -8.911 -12.386 8.642 1.00 71.25 98 VAL A N 1
ATOM 703 C CA . VAL A 1 98 ? -9.063 -11.586 7.422 1.00 71.25 98 VAL A CA 1
ATOM 704 C C . VAL A 1 98 ? -8.134 -12.117 6.332 1.00 71.25 98 VAL A C 1
ATOM 706 O O . VAL A 1 98 ? -6.912 -12.098 6.466 1.00 71.25 98 VAL A O 1
ATOM 709 N N . GLN A 1 99 ? -8.711 -12.576 5.217 1.00 77.19 99 GLN A N 1
ATOM 710 C CA . GLN A 1 99 ? -7.947 -13.110 4.079 1.00 77.19 99 GLN A CA 1
ATOM 711 C C . GLN A 1 99 ? -7.002 -12.062 3.462 1.00 77.19 99 GLN A C 1
ATOM 713 O O . GLN A 1 99 ? -5.931 -12.397 2.953 1.00 77.19 99 GLN A O 1
ATOM 718 N N . TYR A 1 100 ? -7.386 -10.786 3.526 1.00 81.75 100 TYR A N 1
ATOM 719 C CA . TYR A 1 100 ? -6.597 -9.655 3.054 1.00 81.75 100 TYR A CA 1
ATOM 720 C C . TYR A 1 100 ? -6.523 -8.604 4.169 1.00 81.75 100 TYR A C 1
ATOM 722 O O . TYR A 1 100 ? -7.425 -7.793 4.294 1.00 81.75 100 TYR A O 1
ATOM 730 N N . PRO A 1 101 ? -5.480 -8.599 5.015 1.00 87.00 101 PRO A N 1
ATOM 731 C CA . PRO A 1 101 ? -5.378 -7.618 6.100 1.00 87.00 101 PRO A CA 1
ATOM 732 C C . PRO A 1 101 ? -5.026 -6.206 5.613 1.00 87.00 101 PRO A C 1
ATOM 734 O O . PRO A 1 101 ? -5.186 -5.242 6.356 1.00 87.00 101 PRO A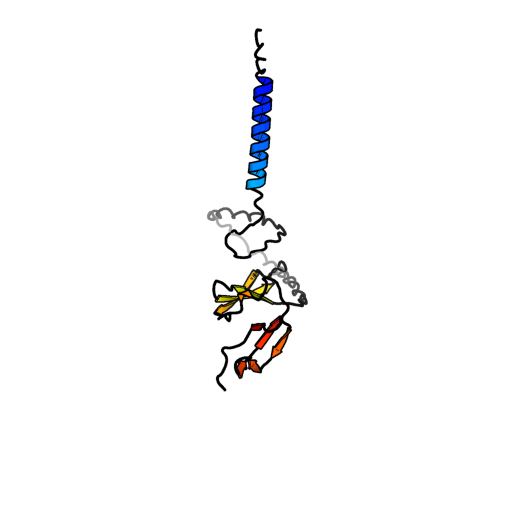 O 1
ATOM 737 N N . TYR A 1 102 ? -4.534 -6.078 4.376 1.00 89.75 102 TYR A N 1
ATOM 738 C CA . TYR A 1 102 ? -4.056 -4.813 3.830 1.00 89.75 102 TYR A CA 1
ATOM 739 C C . TYR A 1 102 ? -4.586 -4.547 2.423 1.00 89.75 102 TYR A C 1
ATOM 741 O O . TYR A 1 102 ? -4.590 -5.442 1.573 1.00 89.75 102 TYR A O 1
ATOM 749 N N . LEU A 1 103 ? -4.912 -3.281 2.162 1.00 91.06 103 LEU A N 1
ATOM 750 C CA . LEU A 1 103 ? -5.134 -2.726 0.829 1.00 91.06 103 LEU A CA 1
ATOM 751 C C . LEU A 1 103 ? -3.951 -1.828 0.467 1.00 91.06 103 LEU A C 1
ATOM 753 O O . LEU A 1 103 ? -3.490 -1.032 1.280 1.00 91.06 103 LEU A O 1
ATOM 757 N N . ILE A 1 104 ? -3.456 -1.947 -0.761 1.00 93.62 104 ILE A N 1
ATOM 758 C CA . ILE A 1 104 ? -2.382 -1.098 -1.278 1.00 93.62 104 ILE A CA 1
ATOM 759 C C . ILE A 1 104 ? -2.971 -0.242 -2.391 1.00 93.62 104 ILE A C 1
ATOM 761 O O . ILE A 1 104 ? -3.276 -0.745 -3.472 1.00 93.62 104 ILE A O 1
ATOM 765 N N . GLU A 1 105 ? -3.120 1.049 -2.123 1.00 92.50 105 GLU A N 1
ATOM 766 C CA . GLU A 1 105 ? -3.577 2.031 -3.095 1.00 92.50 105 GLU A CA 1
ATOM 767 C C . GLU A 1 105 ? -2.378 2.680 -3.792 1.00 92.50 105 GLU A C 1
ATOM 769 O O . GLU A 1 105 ? -1.436 3.137 -3.144 1.00 92.50 105 GLU A O 1
ATOM 774 N N . LEU A 1 106 ? -2.416 2.737 -5.125 1.00 90.25 106 LEU A N 1
ATOM 775 C CA . LEU A 1 106 ? -1.424 3.429 -5.944 1.00 90.25 106 LEU A CA 1
ATOM 776 C C . LEU A 1 106 ? -2.055 4.667 -6.582 1.00 90.25 106 LEU A C 1
ATOM 778 O O . LEU A 1 106 ? -2.822 4.565 -7.542 1.00 90.25 106 LEU A O 1
ATOM 782 N N . ASN A 1 107 ? -1.644 5.848 -6.127 1.00 88.62 107 ASN A N 1
ATOM 783 C CA . ASN A 1 107 ? -1.983 7.094 -6.792 1.00 88.62 107 ASN A CA 1
ATOM 784 C C . ASN A 1 107 ? -0.957 7.395 -7.895 1.00 88.62 107 ASN A C 1
ATOM 786 O O . ASN A 1 107 ? 0.100 7.983 -7.662 1.00 88.62 107 ASN A O 1
ATOM 790 N N . LYS A 1 108 ? -1.296 7.010 -9.132 1.00 83.12 108 LYS A N 1
ATOM 791 C CA . LYS A 1 108 ? -0.451 7.213 -10.324 1.00 83.12 108 LYS A CA 1
ATOM 792 C C . LYS A 1 108 ? -0.190 8.689 -10.646 1.00 83.12 108 LYS A C 1
ATOM 794 O O . LYS A 1 108 ? 0.813 8.987 -11.279 1.00 83.12 108 LYS A O 1
ATOM 799 N N . LYS A 1 109 ? -1.064 9.620 -10.255 1.00 85.81 109 LYS A N 1
ATOM 800 C CA . LYS A 1 109 ? -0.849 11.055 -10.514 1.00 85.81 109 LYS A CA 1
ATOM 801 C C . LYS A 1 109 ? 0.109 11.658 -9.493 1.00 85.81 109 LYS A C 1
ATOM 803 O O . LYS A 1 109 ? 1.029 12.371 -9.868 1.00 85.81 109 LYS A O 1
ATOM 808 N N . ALA A 1 110 ? -0.097 11.330 -8.220 1.00 88.56 110 ALA A N 1
ATOM 809 C CA . ALA A 1 110 ? 0.723 11.821 -7.119 1.00 88.56 110 ALA A CA 1
ATOM 810 C C . ALA A 1 110 ? 2.050 11.064 -6.963 1.00 88.56 110 ALA A C 1
ATOM 812 O O . ALA A 1 110 ? 2.916 11.531 -6.235 1.00 88.56 110 ALA A O 1
ATOM 813 N N . GLN A 1 111 ? 2.213 9.913 -7.631 1.00 89.56 111 GLN A N 1
ATOM 814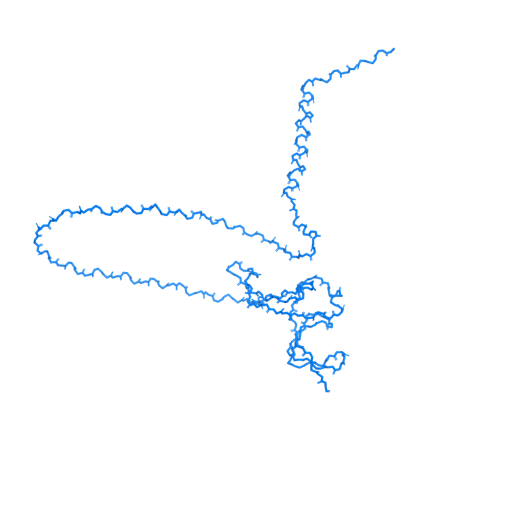 C CA . GLN A 1 111 ? 3.385 9.040 -7.495 1.00 89.56 111 GLN A CA 1
ATOM 815 C C . GLN A 1 111 ? 3.594 8.572 -6.042 1.00 89.56 111 GLN A C 1
ATOM 817 O O . GLN A 1 111 ? 4.711 8.518 -5.526 1.00 89.56 111 GLN A O 1
ATOM 822 N N . ILE A 1 112 ? 2.491 8.205 -5.382 1.00 89.88 112 ILE A N 1
ATOM 823 C CA . ILE A 1 112 ? 2.469 7.730 -3.994 1.00 89.88 112 ILE A CA 1
ATOM 824 C C . ILE A 1 112 ? 1.737 6.392 -3.917 1.00 89.88 112 ILE A C 1
ATOM 826 O O . ILE A 1 112 ? 0.693 6.198 -4.542 1.00 89.88 112 ILE A O 1
ATOM 830 N N . VAL A 1 113 ? 2.280 5.489 -3.106 1.00 92.81 113 VAL A N 1
ATOM 831 C CA . VAL A 1 113 ? 1.616 4.275 -2.641 1.00 92.81 113 VAL A CA 1
ATOM 832 C C . VAL A 1 113 ? 1.224 4.454 -1.180 1.00 92.81 113 VAL A C 1
ATOM 834 O O . VAL A 1 113 ? 2.074 4.778 -0.348 1.00 92.81 113 VAL A O 1
ATOM 837 N N . THR A 1 114 ? -0.036 4.184 -0.860 1.00 93.19 114 THR A N 1
ATOM 838 C CA . THR A 1 114 ? -0.538 4.141 0.516 1.00 93.19 114 THR A CA 1
ATOM 839 C C . THR A 1 114 ? -0.990 2.727 0.848 1.00 93.19 114 THR A C 1
ATOM 841 O O . THR A 1 114 ? -1.734 2.105 0.095 1.00 93.19 114 THR A O 1
ATOM 844 N N . VAL A 1 115 ? -0.528 2.206 1.979 1.00 91.69 115 VAL A N 1
ATOM 845 C CA . VAL A 1 115 ? -0.975 0.928 2.531 1.00 91.69 115 VAL A CA 1
ATOM 846 C C . VAL A 1 115 ? -1.986 1.222 3.625 1.00 91.69 115 VAL A C 1
ATOM 848 O O . VAL A 1 115 ? -1.677 1.982 4.541 1.00 91.69 115 VAL A O 1
ATOM 851 N N . TYR A 1 116 ? -3.154 0.600 3.541 1.00 91.12 116 TYR A N 1
ATOM 852 C CA . TYR A 1 116 ? -4.231 0.694 4.517 1.00 91.12 116 TYR A CA 1
ATOM 853 C C . TYR A 1 116 ? -4.424 -0.638 5.237 1.00 91.12 116 TYR A C 1
ATOM 855 O O . TYR A 1 116 ? -4.279 -1.694 4.620 1.00 91.12 116 TYR A O 1
ATOM 863 N N . THR A 1 117 ? -4.775 -0.584 6.519 1.00 89.44 117 THR A N 1
ATOM 864 C CA . THR A 1 117 ? -5.338 -1.712 7.273 1.00 89.44 117 THR A CA 1
ATOM 865 C C . THR A 1 117 ? -6.842 -1.526 7.456 1.00 89.44 117 THR A C 1
ATOM 867 O O . THR A 1 117 ? -7.369 -0.427 7.274 1.00 89.44 117 THR A O 1
ATOM 870 N N . ILE A 1 118 ? -7.507 -2.624 7.800 1.00 83.62 118 ILE A N 1
ATOM 871 C CA . ILE A 1 118 ? -8.929 -2.679 8.127 1.00 83.62 118 ILE A CA 1
ATOM 872 C C . ILE A 1 118 ? -9.188 -1.986 9.477 1.00 83.62 118 ILE A C 1
ATOM 874 O O . ILE A 1 118 ? -8.413 -2.171 10.418 1.00 83.62 118 ILE A O 1
ATOM 878 N N . ASP A 1 119 ? -10.252 -1.189 9.558 1.00 87.00 119 ASP A N 1
ATOM 879 C CA . ASP A 1 119 ? -10.755 -0.561 10.782 1.00 87.00 119 ASP A CA 1
ATOM 880 C C . ASP A 1 119 ? -11.772 -1.437 11.536 1.00 87.00 119 ASP A C 1
ATOM 882 O O . ASP A 1 119 ? -12.065 -2.571 11.156 1.00 87.00 119 ASP A O 1
ATOM 886 N N . GLU A 1 120 ? -12.327 -0.913 12.630 1.00 85.00 120 GLU A N 1
ATOM 887 C CA . GLU A 1 120 ? -13.341 -1.612 13.433 1.00 85.00 120 GLU A CA 1
ATOM 888 C C . GLU A 1 120 ? -14.621 -1.947 12.641 1.00 85.00 120 GLU A C 1
ATOM 890 O O . GLU A 1 120 ? -15.348 -2.866 13.015 1.00 85.00 120 GLU A O 1
ATOM 895 N N . ASN A 1 121 ? -14.880 -1.245 11.532 1.00 83.88 121 ASN A N 1
ATOM 896 C CA . ASN A 1 121 ? -16.045 -1.446 10.671 1.00 83.88 121 ASN A CA 1
ATOM 897 C C . ASN A 1 121 ? -15.777 -2.427 9.519 1.00 83.88 121 ASN A C 1
ATOM 899 O O . ASN A 1 121 ? -16.691 -2.730 8.752 1.00 83.88 121 ASN A O 1
ATOM 903 N N . GLY A 1 122 ? -14.552 -2.941 9.381 1.00 82.12 122 GLY A N 1
ATOM 904 C CA . GLY A 1 122 ? -14.189 -3.812 8.266 1.00 82.12 122 GLY A CA 1
ATOM 905 C C . GLY A 1 122 ? -13.739 -3.066 7.003 1.00 82.12 122 GLY A C 1
ATOM 906 O O . GLY A 1 122 ? -13.565 -3.703 5.963 1.00 82.12 122 GLY A O 1
ATOM 907 N N . GLU A 1 123 ? -13.520 -1.749 7.067 1.00 87.44 123 GLU A N 1
ATOM 908 C CA . GLU A 1 123 ? -13.140 -0.922 5.918 1.00 87.44 123 GLU A CA 1
ATOM 909 C C . GLU A 1 123 ? -11.649 -0.554 5.921 1.00 87.44 123 GLU A C 1
ATOM 911 O O . GLU A 1 123 ? -11.024 -0.364 6.962 1.00 87.44 123 GLU A O 1
ATOM 916 N N . TYR A 1 124 ? -11.046 -0.426 4.735 1.00 86.62 124 TYR A N 1
ATOM 917 C CA . TYR A 1 124 ? -9.633 -0.052 4.591 1.00 86.62 124 TYR A CA 1
ATOM 918 C C . TYR A 1 124 ? -9.434 1.463 4.697 1.00 86.62 124 TYR A C 1
ATOM 920 O O . TYR A 1 124 ? -9.221 2.140 3.692 1.00 86.62 124 TYR A O 1
ATOM 928 N N . THR A 1 125 ? -9.499 2.003 5.909 1.00 91.25 125 THR A N 1
ATOM 929 C CA . THR A 1 125 ? -9.446 3.458 6.142 1.00 91.25 125 THR A CA 1
ATOM 930 C C . THR A 1 125 ? -8.200 3.908 6.897 1.00 91.25 125 THR A C 1
ATOM 932 O O . THR A 1 125 ? -7.825 5.077 6.818 1.00 91.25 125 THR A O 1
ATOM 935 N N . ILE A 1 126 ? -7.507 2.996 7.587 1.00 88.94 126 ILE A N 1
ATOM 936 C CA . ILE A 1 126 ? -6.380 3.335 8.462 1.00 88.94 126 ILE A CA 1
ATOM 937 C C . ILE A 1 126 ? -5.066 3.247 7.671 1.00 88.94 126 ILE A C 1
ATOM 939 O O . ILE A 1 126 ? -4.618 2.134 7.377 1.00 88.94 126 ILE A O 1
ATOM 943 N N . PRO A 1 127 ? -4.406 4.370 7.319 1.00 90.94 127 PRO A N 1
ATOM 944 C CA . PRO A 1 127 ? -3.125 4.327 6.627 1.00 90.94 127 PRO A CA 1
ATOM 945 C C . PRO A 1 127 ? -2.032 3.823 7.576 1.00 90.94 127 PRO A C 1
ATOM 947 O O . PRO A 1 127 ? -1.788 4.399 8.634 1.00 90.94 127 PRO A O 1
ATOM 950 N N . VAL A 1 128 ? -1.337 2.757 7.184 1.00 91.88 128 VAL A N 1
ATOM 951 C CA . VAL A 1 128 ? -0.215 2.188 7.951 1.00 91.88 128 VAL A CA 1
ATOM 952 C C . VAL A 1 128 ? 1.141 2.602 7.396 1.00 91.88 128 VAL A C 1
ATOM 954 O O . VAL A 1 128 ? 2.140 2.598 8.116 1.00 91.88 128 VAL A O 1
ATOM 957 N N . LYS A 1 129 ? 1.212 2.930 6.100 1.00 89.62 129 LYS A N 1
ATOM 958 C CA . LYS A 1 129 ? 2.461 3.347 5.458 1.00 89.62 129 LYS A CA 1
ATOM 959 C C . LYS A 1 129 ? 2.214 4.132 4.179 1.00 89.62 129 LYS A C 1
ATOM 961 O O . LYS A 1 129 ? 1.402 3.727 3.354 1.00 89.62 129 LYS A O 1
ATOM 966 N N . HIS A 1 130 ? 3.011 5.176 3.977 1.00 89.06 130 HIS A N 1
ATOM 967 C CA . HIS A 1 130 ? 3.146 5.860 2.694 1.00 89.06 130 HIS A CA 1
ATOM 968 C C . HIS A 1 130 ? 4.530 5.593 2.109 1.00 89.06 130 HIS A C 1
ATOM 970 O O . HIS A 1 130 ? 5.528 5.561 2.831 1.00 89.06 130 HIS A O 1
ATOM 976 N N . MET A 1 131 ? 4.589 5.394 0.798 1.00 88.50 131 MET A N 1
ATOM 977 C CA . MET A 1 131 ? 5.825 5.195 0.051 1.00 88.50 131 MET A CA 1
ATOM 978 C C . MET A 1 131 ? 5.769 6.059 -1.202 1.00 88.50 131 MET A C 1
ATOM 980 O O . MET A 1 131 ? 4.791 6.014 -1.946 1.00 88.50 131 MET A O 1
ATOM 984 N N . ILE A 1 132 ? 6.826 6.827 -1.455 1.00 91.56 132 ILE A N 1
ATOM 985 C CA . ILE A 1 132 ? 7.008 7.462 -2.761 1.00 91.56 132 ILE A CA 1
ATOM 986 C C . ILE A 1 132 ? 7.293 6.345 -3.764 1.00 91.56 132 ILE A C 1
ATOM 988 O O . ILE A 1 132 ? 8.044 5.413 -3.468 1.00 91.56 132 ILE A O 1
ATOM 992 N N . CYS A 1 133 ? 6.689 6.420 -4.942 1.00 85.75 133 CYS A N 1
ATOM 993 C CA . CYS A 1 133 ? 6.925 5.457 -6.006 1.00 85.75 133 CYS A CA 1
ATOM 994 C C . CYS A 1 133 ? 7.283 6.162 -7.310 1.00 85.75 133 CYS A C 1
ATOM 996 O O . CYS A 1 133 ? 6.969 7.329 -7.500 1.00 85.75 133 CYS A O 1
ATOM 998 N N . SER A 1 134 ? 7.895 5.427 -8.232 1.00 87.62 134 SER A N 1
ATOM 999 C CA . SER A 1 134 ? 7.972 5.825 -9.633 1.00 87.62 134 SER A CA 1
ATOM 1000 C C . SER A 1 134 ? 7.234 4.778 -10.453 1.00 87.62 134 SER A C 1
ATOM 1002 O O . SER A 1 134 ? 7.592 3.599 -10.444 1.00 87.62 134 SER A O 1
ATOM 1004 N N . SER A 1 135 ? 6.162 5.179 -11.125 1.00 83.06 135 SER A N 1
ATOM 1005 C CA . SER A 1 135 ? 5.430 4.296 -12.021 1.00 83.06 135 SER A CA 1
ATOM 1006 C C . SER A 1 135 ? 6.047 4.368 -13.414 1.00 83.06 135 SER A C 1
ATOM 1008 O O . SER A 1 135 ? 6.143 5.451 -13.991 1.00 83.06 135 SER A O 1
ATOM 1010 N N . GLY A 1 136 ? 6.430 3.223 -13.981 1.00 75.94 136 GLY A N 1
ATOM 1011 C CA . GLY A 1 136 ? 7.006 3.182 -15.326 1.00 75.94 136 GLY A CA 1
ATOM 1012 C C . GLY A 1 136 ? 6.058 3.743 -16.394 1.00 75.94 136 GLY A C 1
ATOM 1013 O O . GLY A 1 136 ? 4.842 3.728 -16.224 1.00 75.94 136 GLY A O 1
ATOM 1014 N N . TYR A 1 137 ? 6.600 4.166 -17.540 1.00 75.44 137 TYR A N 1
ATOM 1015 C CA . TYR A 1 137 ? 5.865 4.822 -18.640 1.00 75.44 137 TYR A CA 1
ATOM 1016 C C . TYR A 1 137 ? 4.567 4.108 -19.076 1.00 75.44 137 TYR A C 1
ATOM 1018 O O . TYR A 1 137 ? 3.612 4.725 -19.542 1.00 75.44 137 TYR A O 1
ATOM 1026 N N . ARG A 1 138 ? 4.498 2.784 -18.896 1.00 75.69 138 ARG A N 1
ATOM 1027 C CA . ARG A 1 138 ? 3.334 1.957 -19.246 1.00 75.69 138 ARG A CA 1
ATOM 1028 C C . ARG A 1 138 ? 2.261 1.909 -18.146 1.00 75.69 138 ARG A C 1
ATOM 1030 O O . ARG A 1 138 ? 1.337 1.112 -18.267 1.00 75.69 138 ARG A O 1
ATOM 1037 N N . HIS A 1 139 ? 2.337 2.734 -17.098 1.00 68.12 139 HIS A N 1
ATOM 1038 C CA . HIS A 1 139 ? 1.375 2.737 -15.985 1.00 68.12 139 HIS A CA 1
ATOM 1039 C C . HIS A 1 139 ? -0.066 3.040 -16.431 1.00 68.12 139 HIS A C 1
ATOM 1041 O O . HIS A 1 139 ? -1.020 2.561 -15.823 1.00 68.12 139 HIS A O 1
ATOM 1047 N N . SER A 1 140 ? -0.237 3.798 -17.518 1.00 73.88 140 SER A N 1
ATOM 1048 C CA . SER A 1 140 ? -1.537 4.090 -18.140 1.00 73.88 140 SER A CA 1
ATOM 1049 C C . SER A 1 140 ? -2.186 2.868 -18.800 1.00 73.88 140 SER A C 1
ATOM 1051 O O . SER A 1 140 ? -3.375 2.892 -19.097 1.00 73.88 140 SER A O 1
ATOM 1053 N N . LYS A 1 141 ? -1.423 1.789 -19.025 1.00 81.06 141 LYS A N 1
ATOM 1054 C CA . LYS A 1 141 ? -1.921 0.527 -19.590 1.00 81.06 141 LYS A CA 1
ATOM 1055 C C . LYS A 1 141 ? -2.535 -0.401 -18.545 1.00 81.06 141 LYS A C 1
ATOM 1057 O O . LYS A 1 141 ? -3.112 -1.410 -18.935 1.00 81.06 141 LYS A O 1
ATOM 1062 N N . ILE A 1 142 ? -2.399 -0.094 -17.255 1.00 83.12 142 ILE A N 1
ATOM 1063 C CA . ILE A 1 142 ? -3.085 -0.823 -16.188 1.00 83.12 142 ILE A CA 1
ATOM 1064 C C . ILE A 1 142 ? -4.459 -0.171 -16.004 1.00 83.12 142 ILE A C 1
ATOM 1066 O O . ILE A 1 142 ? -4.495 0.998 -15.597 1.00 83.12 142 ILE A O 1
ATOM 1070 N N . PRO A 1 143 ? -5.569 -0.879 -16.290 1.00 85.56 143 PRO A N 1
ATOM 1071 C CA . PRO A 1 143 ? -6.900 -0.379 -15.975 1.00 85.56 143 PRO A CA 1
ATOM 1072 C C . PRO A 1 143 ? -7.026 -0.121 -14.474 1.00 85.56 143 PRO A C 1
ATOM 1074 O O . PRO A 1 143 ? -6.488 -0.886 -13.666 1.00 85.56 143 PRO A O 1
ATOM 1077 N N . ASP A 1 144 ? -7.734 0.937 -14.096 1.00 85.38 144 ASP A N 1
ATOM 1078 C CA . ASP A 1 144 ? -8.031 1.185 -12.687 1.00 85.38 144 ASP A CA 1
ATOM 1079 C C . ASP A 1 144 ? -8.900 0.048 -12.142 1.00 85.38 144 ASP A C 1
ATOM 1081 O O . ASP A 1 144 ? -9.821 -0.428 -12.808 1.00 85.38 144 ASP A O 1
ATOM 1085 N N . GLY A 1 145 ? -8.562 -0.437 -10.951 1.00 87.44 145 GLY A N 1
ATOM 1086 C CA . GLY A 1 145 ? -9.234 -1.583 -10.359 1.00 87.44 145 GLY A CA 1
ATOM 1087 C C . GLY A 1 145 ? -8.475 -2.161 -9.175 1.00 87.44 145 GLY A C 1
ATOM 1088 O O . GLY A 1 145 ? -7.350 -1.761 -8.870 1.00 87.44 145 GLY A O 1
ATOM 1089 N N . VAL A 1 146 ? -9.115 -3.125 -8.519 1.00 88.62 146 VAL A N 1
ATOM 1090 C CA . VAL A 1 146 ? -8.549 -3.853 -7.384 1.00 88.62 146 VAL A CA 1
ATOM 1091 C C . VAL A 1 146 ? -7.951 -5.158 -7.889 1.00 88.62 146 VAL A C 1
ATOM 1093 O O . VAL A 1 146 ? -8.613 -5.935 -8.578 1.00 88.62 146 VAL A O 1
ATOM 1096 N N . TYR A 1 147 ? -6.691 -5.403 -7.541 1.00 88.62 147 TYR A N 1
ATOM 1097 C CA . TYR A 1 147 ? -5.949 -6.578 -7.981 1.00 88.62 147 TYR A CA 1
ATOM 1098 C C . TYR A 1 147 ? -5.401 -7.329 -6.767 1.00 88.62 147 TYR A C 1
ATOM 1100 O O . TYR A 1 147 ? -4.683 -6.724 -5.967 1.00 88.62 147 TYR A O 1
ATOM 1108 N N . PRO A 1 148 ? -5.668 -8.639 -6.627 1.00 87.31 148 PRO A N 1
ATOM 1109 C CA . PRO A 1 148 ? -4.999 -9.425 -5.605 1.00 87.31 148 PRO A CA 1
ATOM 1110 C C . PRO A 1 148 ? -3.513 -9.530 -5.953 1.00 87.31 148 PRO A C 1
ATOM 1112 O O . PRO A 1 148 ? -3.154 -9.860 -7.089 1.00 87.31 148 PRO A O 1
ATOM 1115 N N . LEU A 1 149 ? -2.641 -9.281 -4.975 1.00 85.19 149 LEU A N 1
ATOM 1116 C CA . LEU A 1 149 ? -1.222 -9.567 -5.150 1.00 85.19 149 LEU A CA 1
ATOM 1117 C C . LEU A 1 149 ? -1.033 -11.072 -5.323 1.00 85.19 149 LEU A C 1
ATOM 1119 O O . LEU A 1 149 ? -1.514 -11.873 -4.524 1.00 85.19 149 LEU A O 1
ATOM 1123 N N . LYS A 1 150 ? -0.334 -11.443 -6.395 1.00 81.50 150 LYS A N 1
ATOM 1124 C CA . LYS A 1 150 ? -0.080 -12.839 -6.749 1.00 81.50 150 LYS A CA 1
ATOM 1125 C C . LYS A 1 150 ? 1.290 -13.259 -6.218 1.00 81.50 150 LYS A C 1
ATOM 1127 O O . LYS A 1 150 ? 1.602 -13.112 -5.041 1.00 81.50 150 LYS A O 1
ATOM 1132 N N . THR A 1 151 ? 2.130 -13.781 -7.103 1.00 85.62 151 THR A N 1
ATOM 1133 C CA . THR A 1 151 ? 3.472 -14.261 -6.792 1.00 85.62 151 THR A CA 1
ATOM 1134 C C . THR A 1 151 ? 4.360 -13.144 -6.253 1.00 85.62 151 THR A C 1
ATOM 1136 O O . THR A 1 151 ? 4.437 -12.058 -6.841 1.00 85.62 151 THR A O 1
ATOM 1139 N N . LYS A 1 152 ? 5.073 -13.454 -5.169 1.00 91.25 152 LYS A N 1
ATOM 1140 C CA . LYS A 1 152 ? 6.152 -12.640 -4.612 1.00 91.25 152 LYS A CA 1
ATOM 1141 C C . LYS A 1 152 ? 7.493 -13.264 -4.982 1.00 91.25 152 LYS A C 1
ATOM 1143 O O . LYS A 1 152 ? 7.619 -14.484 -5.016 1.00 91.25 152 LYS A O 1
ATOM 1148 N N . TYR A 1 153 ? 8.474 -12.422 -5.254 1.00 91.31 153 TYR A N 1
ATOM 1149 C CA . TYR A 1 153 ? 9.828 -12.806 -5.611 1.00 91.31 153 TYR A CA 1
ATOM 1150 C C . TYR A 1 153 ? 10.782 -12.070 -4.686 1.00 91.31 153 TYR A C 1
ATOM 1152 O O . TYR A 1 153 ? 10.680 -10.851 -4.532 1.00 91.31 153 TYR A O 1
ATOM 1160 N N . GLU A 1 154 ? 11.731 -12.791 -4.100 1.00 92.88 154 GLU A N 1
ATOM 1161 C CA . GLU A 1 154 ? 12.828 -12.123 -3.410 1.00 92.88 154 GLU A CA 1
ATOM 1162 C C . GLU A 1 154 ? 13.714 -11.389 -4.415 1.00 92.88 154 GLU A C 1
ATOM 1164 O O . GLU A 1 154 ? 13.999 -10.219 -4.208 1.00 92.88 154 GLU A O 1
ATOM 1169 N N . TRP A 1 155 ? 14.051 -12.035 -5.534 1.00 93.62 155 TRP A N 1
ATOM 1170 C CA . TRP A 1 155 ? 14.791 -11.448 -6.647 1.00 93.62 155 TRP A CA 1
ATOM 1171 C C . TRP A 1 155 ? 14.089 -11.735 -7.970 1.00 93.62 155 TRP A C 1
ATOM 1173 O O . TRP A 1 155 ? 13.632 -12.855 -8.215 1.00 93.62 155 TRP A O 1
ATOM 1183 N N . LYS A 1 156 ? 14.006 -10.729 -8.843 1.00 92.44 156 LYS A N 1
ATOM 1184 C CA . LYS A 1 156 ? 13.397 -10.857 -10.166 1.00 92.44 156 LYS A CA 1
ATOM 1185 C C . LYS A 1 156 ? 14.211 -10.120 -11.224 1.00 92.44 156 LYS A C 1
ATOM 1187 O O . LYS A 1 156 ? 14.373 -8.909 -11.141 1.00 92.44 156 LYS A O 1
ATOM 1192 N N . LEU A 1 157 ? 14.621 -10.853 -12.261 1.00 93.06 157 LEU A N 1
ATOM 1193 C CA . LEU A 1 157 ? 15.153 -10.269 -13.492 1.00 93.06 157 LEU A CA 1
ATOM 1194 C C . LEU A 1 157 ? 14.052 -9.483 -14.217 1.00 93.06 157 LEU A C 1
ATOM 1196 O O . LEU A 1 157 ? 12.967 -10.026 -14.484 1.00 93.06 157 LEU A O 1
ATOM 1200 N N . MET A 1 158 ? 14.344 -8.227 -14.518 1.00 90.38 158 MET A N 1
ATOM 1201 C CA . MET A 1 158 ? 13.465 -7.271 -15.175 1.00 90.38 158 MET A CA 1
ATOM 1202 C C . MET A 1 158 ? 13.638 -7.325 -16.695 1.00 90.38 158 MET A C 1
ATOM 1204 O O . MET A 1 158 ? 14.575 -7.922 -17.220 1.00 90.38 158 MET A O 1
ATOM 1208 N N . ALA A 1 159 ? 12.684 -6.745 -17.427 1.00 87.06 159 ALA A N 1
ATOM 1209 C CA . ALA A 1 159 ? 12.670 -6.813 -18.891 1.00 87.06 159 ALA A CA 1
ATOM 1210 C C . ALA A 1 159 ? 13.835 -6.054 -19.552 1.00 87.06 159 ALA A C 1
ATOM 1212 O O . ALA A 1 159 ? 14.153 -6.321 -20.705 1.00 87.06 159 ALA A O 1
ATOM 1213 N N . ASP A 1 160 ? 14.447 -5.120 -18.829 1.00 87.81 160 ASP A N 1
ATOM 1214 C CA . ASP A 1 160 ? 15.602 -4.324 -19.243 1.00 87.81 160 ASP A CA 1
ATOM 1215 C C . ASP A 1 160 ? 16.950 -4.941 -18.824 1.00 87.81 160 ASP A C 1
ATOM 1217 O O . ASP A 1 160 ? 17.989 -4.321 -19.021 1.00 87.81 160 ASP A O 1
ATOM 1221 N N . GLY A 1 161 ? 16.951 -6.157 -18.264 1.00 89.81 161 GLY A N 1
ATOM 1222 C CA . GLY A 1 161 ? 18.165 -6.853 -17.827 1.00 89.81 161 GLY A CA 1
ATOM 1223 C C . GLY A 1 161 ? 18.611 -6.518 -16.402 1.00 89.81 161 GLY A C 1
ATOM 1224 O O . GLY A 1 161 ? 19.490 -7.194 -15.874 1.00 89.81 161 GLY A O 1
ATOM 1225 N N . THR A 1 162 ? 17.976 -5.543 -15.747 1.00 92.69 162 THR A N 1
ATOM 1226 C CA . THR A 1 162 ? 18.253 -5.215 -14.342 1.00 92.69 162 THR A CA 1
ATOM 1227 C C . THR A 1 162 ? 17.637 -6.240 -13.387 1.00 92.69 162 THR A C 1
ATOM 1229 O O . THR A 1 162 ? 16.734 -7.003 -13.748 1.00 92.69 162 THR A O 1
ATOM 1232 N N . TRP A 1 163 ? 18.094 -6.260 -12.135 1.00 93.56 163 TRP A N 1
ATOM 1233 C CA . TRP A 1 163 ? 17.510 -7.102 -11.089 1.00 93.56 163 TRP A CA 1
ATOM 1234 C C . TRP A 1 163 ? 16.744 -6.268 -10.081 1.00 93.56 163 TRP A C 1
ATOM 1236 O O . TRP A 1 163 ? 17.255 -5.280 -9.577 1.00 93.56 163 TRP A O 1
ATOM 1246 N N . ALA A 1 164 ? 15.537 -6.687 -9.716 1.00 93.69 164 ALA A N 1
ATOM 1247 C CA . ALA A 1 164 ? 14.790 -6.048 -8.643 1.00 93.69 164 ALA A CA 1
ATOM 1248 C C . ALA A 1 164 ? 14.627 -6.991 -7.449 1.00 93.69 164 ALA A C 1
ATOM 1250 O O . ALA A 1 164 ? 14.324 -8.178 -7.623 1.00 93.69 164 ALA A O 1
ATOM 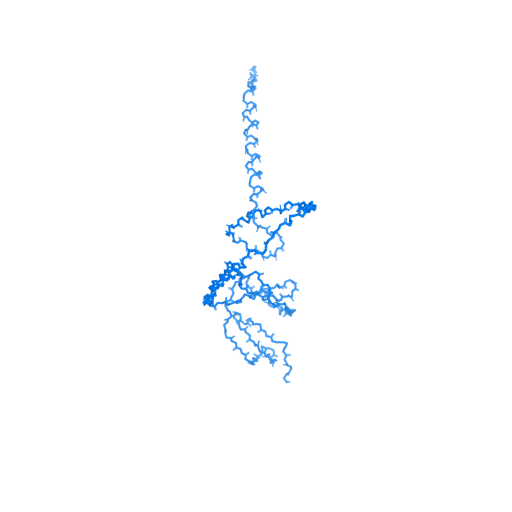1251 N N . LYS A 1 165 ? 14.796 -6.452 -6.237 1.00 92.56 165 LYS A N 1
ATOM 1252 C CA . LYS A 1 165 ? 14.533 -7.170 -4.991 1.00 92.56 165 LYS A CA 1
ATOM 1253 C C . LYS A 1 165 ? 13.096 -6.911 -4.525 1.00 92.56 165 LYS A C 1
ATOM 1255 O O . LYS A 1 165 ? 12.518 -5.860 -4.802 1.00 92.56 165 LYS A O 1
ATOM 1260 N N . TYR A 1 166 ? 12.513 -7.867 -3.808 1.00 92.81 166 TYR A N 1
ATOM 1261 C CA . TYR A 1 166 ? 11.180 -7.775 -3.201 1.00 92.81 166 TYR A CA 1
ATOM 1262 C C . TYR A 1 166 ? 10.077 -7.410 -4.205 1.00 92.81 166 TYR A C 1
ATOM 1264 O O . TYR A 1 166 ? 9.301 -6.473 -4.009 1.00 92.81 166 TYR A O 1
ATOM 1272 N N . ALA A 1 167 ? 10.000 -8.162 -5.301 1.00 92.00 167 ALA A N 1
ATOM 1273 C CA . ALA A 1 167 ? 9.000 -7.940 -6.332 1.00 92.00 167 ALA A CA 1
ATOM 1274 C C . ALA A 1 167 ? 7.672 -8.644 -6.001 1.00 92.00 167 ALA A C 1
ATOM 1276 O O . ALA A 1 167 ? 7.650 -9.826 -5.672 1.00 92.00 167 ALA A O 1
ATOM 1277 N N . SER A 1 168 ? 6.543 -7.952 -6.140 1.00 92.50 168 SER A N 1
ATOM 1278 C CA . SER A 1 168 ? 5.194 -8.506 -5.959 1.00 92.50 168 SER A CA 1
ATOM 1279 C C . SER A 1 168 ? 4.348 -8.266 -7.203 1.00 92.50 168 SER A C 1
ATOM 1281 O O . SER A 1 168 ? 4.141 -7.127 -7.620 1.00 92.50 168 SER A O 1
ATOM 1283 N N . ARG A 1 169 ? 3.856 -9.345 -7.818 1.00 89.25 169 ARG A N 1
ATOM 1284 C CA . ARG A 1 169 ? 3.071 -9.278 -9.056 1.00 89.25 169 ARG A CA 1
ATOM 1285 C C . ARG A 1 169 ? 1.673 -8.716 -8.788 1.00 89.25 169 ARG A C 1
ATOM 1287 O O . ARG A 1 169 ? 0.938 -9.282 -7.983 1.00 89.25 169 ARG A O 1
ATOM 1294 N N . ILE A 1 170 ? 1.299 -7.681 -9.542 1.00 90.75 170 ILE A N 1
ATOM 1295 C CA . ILE A 1 170 ? -0.058 -7.117 -9.557 1.00 90.75 170 ILE A CA 1
ATOM 1296 C C . ILE A 1 170 ? -0.877 -7.851 -10.626 1.00 90.75 170 ILE A C 1
ATOM 1298 O O . ILE A 1 170 ? -1.770 -8.638 -10.329 1.00 90.75 170 ILE A O 1
ATOM 1302 N N . THR A 1 171 ? -0.520 -7.660 -11.899 1.00 87.81 171 THR A N 1
ATOM 1303 C CA . THR A 1 171 ? -1.172 -8.308 -13.044 1.00 87.81 171 THR A CA 1
ATOM 1304 C C . THR A 1 171 ? -0.273 -8.256 -14.276 1.00 87.81 171 THR A C 1
ATOM 1306 O O . THR A 1 171 ? 0.505 -7.316 -14.428 1.00 87.81 171 THR A O 1
ATOM 1309 N N . GLY A 1 172 ? -0.355 -9.252 -15.164 1.00 87.25 172 GLY A N 1
ATOM 1310 C CA . GLY A 1 172 ? 0.438 -9.298 -16.400 1.00 87.25 172 GLY A CA 1
ATOM 1311 C C . GLY A 1 172 ? 1.927 -8.958 -16.175 1.00 87.25 172 GLY A C 1
ATOM 1312 O O . GLY A 1 172 ? 2.551 -9.547 -15.291 1.00 87.25 172 GLY A O 1
ATOM 1313 N N . PRO A 1 173 ? 2.518 -8.000 -16.916 1.00 87.25 173 PRO A N 1
ATOM 1314 C CA . PRO A 1 173 ? 3.907 -7.579 -16.719 1.00 87.25 173 PRO A CA 1
ATOM 1315 C C . PRO A 1 173 ? 4.114 -6.626 -15.527 1.00 87.25 173 PRO A C 1
ATOM 1317 O O . PRO A 1 173 ? 5.258 -6.345 -15.182 1.00 87.25 173 PRO A O 1
ATOM 1320 N N . PHE A 1 174 ? 3.050 -6.161 -14.870 1.00 89.00 174 PHE A N 1
ATOM 1321 C CA . PHE A 1 174 ? 3.100 -5.128 -13.837 1.00 89.00 174 PHE A CA 1
ATOM 1322 C C . PHE A 1 174 ? 3.305 -5.710 -12.440 1.00 89.00 174 PHE A C 1
ATOM 1324 O O . PHE A 1 174 ? 2.663 -6.686 -12.037 1.00 89.00 174 PHE A O 1
ATOM 1331 N N . LEU A 1 175 ? 4.216 -5.096 -11.695 1.00 91.31 175 LEU A N 1
ATOM 1332 C CA . LEU A 1 175 ? 4.662 -5.551 -10.388 1.00 91.31 175 LEU A CA 1
ATOM 1333 C C . LEU A 1 175 ? 5.129 -4.354 -9.550 1.00 91.31 175 LEU A C 1
ATOM 1335 O O . LEU A 1 175 ? 5.646 -3.387 -10.102 1.00 91.31 175 LEU A O 1
ATOM 1339 N N . PHE A 1 176 ? 4.963 -4.436 -8.233 1.00 92.81 176 PHE A N 1
ATOM 1340 C CA . PHE A 1 176 ? 5.713 -3.605 -7.290 1.00 92.81 176 PHE A CA 1
ATOM 1341 C C . PHE A 1 176 ? 7.103 -4.207 -7.100 1.00 92.81 176 PHE A C 1
ATOM 1343 O O . PHE A 1 176 ? 7.216 -5.430 -7.104 1.00 92.81 176 PHE A O 1
ATOM 1350 N N . HIS A 1 177 ? 8.141 -3.389 -6.935 1.00 92.12 177 HIS A N 1
ATOM 1351 C CA . HIS A 1 177 ? 9.507 -3.851 -6.672 1.00 92.12 177 HIS A CA 1
ATOM 1352 C C . HIS A 1 177 ? 10.372 -2.761 -6.021 1.00 92.12 177 HIS A C 1
ATOM 1354 O O . HIS A 1 177 ? 9.975 -1.596 -5.996 1.00 92.12 177 HIS A O 1
ATOM 1360 N N . SER A 1 178 ? 11.547 -3.135 -5.497 1.00 91.38 178 SER A N 1
ATOM 1361 C CA . SER A 1 178 ? 12.583 -2.172 -5.094 1.00 91.38 178 SER A CA 1
ATOM 1362 C C . SER A 1 178 ? 13.132 -1.408 -6.297 1.00 91.38 178 SER A C 1
ATOM 1364 O O . SER A 1 178 ? 12.988 -1.858 -7.429 1.00 91.38 178 SER A O 1
ATOM 1366 N N . VAL A 1 179 ? 13.868 -0.318 -6.072 1.00 90.44 179 VAL A N 1
ATOM 1367 C CA . VAL A 1 179 ? 14.700 0.264 -7.140 1.00 90.44 179 VAL A CA 1
ATOM 1368 C C . VAL A 1 179 ? 15.581 -0.847 -7.748 1.00 90.44 179 VAL A C 1
ATOM 1370 O O . VAL A 1 179 ? 16.138 -1.637 -6.973 1.00 90.44 179 VAL A O 1
ATOM 1373 N N . PRO A 1 180 ? 15.632 -0.989 -9.087 1.00 89.12 180 PRO A N 1
ATOM 1374 C CA . PRO A 1 180 ? 16.447 -2.015 -9.720 1.00 89.12 180 PRO A CA 1
ATOM 1375 C C . PRO A 1 180 ? 17.940 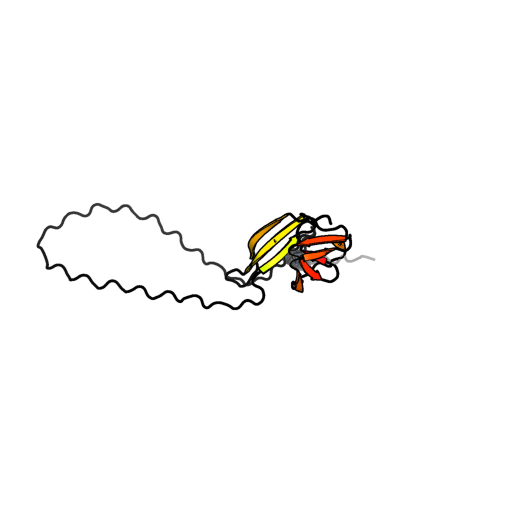-1.813 -9.460 1.00 89.12 180 PRO A C 1
ATOM 1377 O O . PRO A 1 180 ? 18.419 -0.687 -9.352 1.00 89.12 180 PRO A O 1
ATOM 1380 N N . TYR A 1 181 ? 18.657 -2.924 -9.383 1.00 89.69 181 TYR A N 1
ATOM 1381 C CA . TYR A 1 181 ? 20.102 -3.004 -9.288 1.00 89.69 181 TYR A CA 1
ATOM 1382 C C . TYR A 1 181 ? 20.668 -3.222 -10.690 1.00 89.69 181 TYR A C 1
ATOM 1384 O O . TYR A 1 181 ? 20.157 -4.055 -11.451 1.00 89.69 181 TYR A O 1
ATOM 1392 N N . GLU A 1 182 ? 21.715 -2.470 -11.015 1.00 80.75 182 GLU A N 1
ATOM 1393 C CA . GLU A 1 182 ? 22.531 -2.730 -12.196 1.00 80.75 182 GLU A CA 1
ATOM 1394 C C . GLU A 1 182 ? 23.227 -4.088 -12.038 1.00 80.75 182 GLU A C 1
ATOM 1396 O O . GLU A 1 182 ? 23.585 -4.494 -10.928 1.00 80.75 182 GLU A O 1
ATOM 1401 N N . SER A 1 183 ? 23.320 -4.815 -13.149 1.00 62.47 183 SER A N 1
ATOM 1402 C CA . SER A 1 183 ? 23.954 -6.133 -13.239 1.00 62.47 183 SER A CA 1
ATOM 1403 C C . SER A 1 183 ? 25.465 -6.035 -13.361 1.00 62.47 183 SER A C 1
ATOM 1405 O O . SER A 1 183 ? 25.894 -5.189 -14.179 1.00 62.47 183 SER A O 1
#

Foldseek 3Di:
DDDPPPPQDVVNVVVVVVVVVVVVVVVVVVVVPDPPPPVPPDDDDDDDDDDDPDDDDDDDPDDDDDDDDDDDDDDDPDPDDDPDPDPDDDDDDDDDDDPDQWDWDQDQVQQKIWIFGADPVRDRDHTPDMDRHDDPPCNVVDDDDGFDWDDWDQWDQAPVRWIWGGWIDRDDNDIDTDDTDDD

pLDDT: mean 72.54, std 17.13, range [34.66, 93.69]

Secondary structure (DSSP, 8-state):
---------HHHHHHHHHHHHHHHHHHHHHHHS-----TTS------------PPPPPPPPPPPPPPPPPPP---PPPPPPPPPPPPPPPPPPPPP--S--EEEEEETTTTEEEEEEE-TTS-EEEEEEEEE----GGGGGS-SS------EEEEEE-TTS-EEEEEEEEETTEEE-PPPBP-

Radius of gyration: 33.91 Å; chains: 1; bounding box: 86×52×105 Å

Sequence (183 aa):
MSKKRKKLSAGAMVGWLVFFLLMAGCLFFFAIARPNASGDGNIAITLALQVTPTPVPTPPPTPSPAPTPTPVPTPSPTPAPTPTPTPVPTPTPTPVEVQYPYLIELNKKAQIVTVYTIDENGEYTIPVKHMICSSGYRHSKIPDGVYPLKTKYEWKLMADGTWAKYASRITGPFLFHSVPYES

Organism: NCBI:txid2840668